Protein AF-A0A2R6AKK1-F1 (afdb_monomer_lite)

Organism: NCBI:txid1978156

pLDDT: mean 73.52, std 7.0, range [48.53, 82.75]

Secondary structure (DSSP, 8-state):
-HHHHHHHHHHHHHHHHHHHHHHHHHSHHHHHHHHHHHHHHHHHHHHHHHHHHHHHHHTT-

Radius of gyration: 14.81 Å; chains: 1; bounding box: 29×22×43 Å

Structure (mmCIF, N/CA/C/O backbone):
data_AF-A0A2R6AKK1-F1
#
_entry.id   AF-A0A2R6AKK1-F1
#
loop_
_atom_site.group_PDB
_atom_site.id
_atom_site.type_symbol
_atom_site.label_atom_id
_atom_site.label_alt_id
_atom_site.label_comp_id
_atom_site.label_asym_id
_atom_site.label_entity_id
_atom_site.label_seq_id
_atom_site.pdbx_PDB_ins_code
_atom_site.Cartn_x
_atom_site.Cartn_y
_atom_site.Cartn_z
_atom_site.occupancy
_atom_site.B_iso_or_equiv
_atom_site.auth_seq_id
_atom_site.auth_comp_id
_atom_site.auth_asym_id
_atom_site.auth_atom_id
_atom_site.pdbx_PDB_model_num
ATOM 1 N N . MET A 1 1 ? -15.046 -14.503 9.977 1.00 62.22 1 MET A N 1
ATOM 2 C CA . MET A 1 1 ? -15.212 -13.978 8.609 1.00 62.22 1 MET A CA 1
ATOM 3 C C . MET A 1 1 ? -14.405 -12.695 8.424 1.00 62.22 1 MET A C 1
ATOM 5 O O . MET A 1 1 ? -13.321 -12.800 7.884 1.00 62.22 1 MET A O 1
ATOM 9 N N . PHE A 1 2 ? -14.767 -11.577 9.069 1.00 64.06 2 PHE A N 1
ATOM 10 C CA . PHE A 1 2 ? -14.082 -10.275 8.924 1.00 64.06 2 PHE A CA 1
ATOM 11 C C . PHE A 1 2 ? -12.536 -10.268 8.950 1.00 64.06 2 PHE A C 1
ATOM 13 O O . PHE A 1 2 ? -11.923 -9.551 8.170 1.00 64.06 2 PHE A O 1
ATOM 20 N N . LEU A 1 3 ? -11.880 -11.015 9.852 1.00 65.44 3 LEU A N 1
ATOM 21 C CA . LEU A 1 3 ? -10.409 -11.010 9.945 1.00 65.44 3 LEU A CA 1
ATOM 22 C C . LEU A 1 3 ? -9.753 -11.592 8.683 1.00 65.44 3 LEU A C 1
ATOM 24 O O . LEU A 1 3 ? -8.753 -11.058 8.219 1.00 65.44 3 LEU A O 1
ATOM 28 N N . VAL A 1 4 ? -10.341 -12.652 8.124 1.00 71.94 4 VAL A N 1
ATOM 29 C CA . VAL A 1 4 ? -9.863 -13.297 6.894 1.00 71.94 4 VAL A CA 1
ATOM 30 C C . VAL A 1 4 ? -10.043 -12.342 5.719 1.00 71.94 4 VAL A C 1
ATOM 32 O O . VAL A 1 4 ? -9.087 -12.099 4.997 1.00 71.94 4 VAL A O 1
ATOM 35 N N . ASP A 1 5 ? -11.205 -11.692 5.618 1.00 69.94 5 ASP A N 1
ATOM 36 C CA . ASP A 1 5 ? -11.481 -10.704 4.565 1.00 69.94 5 ASP A CA 1
ATOM 37 C C . ASP A 1 5 ? -10.529 -9.496 4.643 1.00 69.94 5 ASP A C 1
ATOM 39 O O . ASP A 1 5 ? -10.094 -8.955 3.628 1.00 69.94 5 ASP A O 1
ATOM 43 N N . THR A 1 6 ? -10.159 -9.082 5.860 1.00 68.19 6 THR A N 1
ATOM 44 C CA . THR A 1 6 ? -9.200 -7.987 6.069 1.00 68.19 6 THR A CA 1
ATOM 45 C C . THR A 1 6 ? -7.789 -8.410 5.660 1.00 68.19 6 THR A C 1
ATOM 47 O O . THR A 1 6 ? -7.099 -7.652 4.986 1.00 68.19 6 THR A O 1
ATOM 50 N N . LEU A 1 7 ? -7.365 -9.624 6.021 1.00 74.06 7 LEU A N 1
ATOM 51 C CA . LEU A 1 7 ? -6.049 -10.156 5.661 1.00 74.06 7 LEU A CA 1
ATOM 52 C C . LEU A 1 7 ? -5.913 -10.391 4.153 1.00 74.06 7 LEU A C 1
ATOM 54 O O . LEU A 1 7 ? -4.894 -10.011 3.585 1.00 74.06 7 LEU A O 1
ATOM 58 N N . SER A 1 8 ? -6.945 -10.917 3.492 1.00 72.94 8 SER A N 1
ATOM 59 C CA . SER A 1 8 ? -6.958 -11.081 2.033 1.00 72.94 8 SER A CA 1
ATOM 60 C C . SER A 1 8 ? -6.912 -9.739 1.293 1.00 72.94 8 SER A C 1
ATOM 62 O O . SER A 1 8 ? -6.240 -9.622 0.271 1.00 72.94 8 SER A O 1
ATOM 64 N N . ASN A 1 9 ? -7.560 -8.694 1.821 1.00 76.75 9 ASN A N 1
ATOM 65 C CA . ASN A 1 9 ? -7.451 -7.345 1.254 1.00 76.75 9 ASN A CA 1
ATOM 66 C C . ASN A 1 9 ? -6.043 -6.747 1.423 1.00 76.75 9 ASN A C 1
ATOM 68 O O . ASN A 1 9 ? -5.537 -6.116 0.496 1.00 76.75 9 ASN A O 1
ATOM 72 N N . ILE A 1 10 ? -5.390 -6.979 2.568 1.00 77.50 10 ILE A 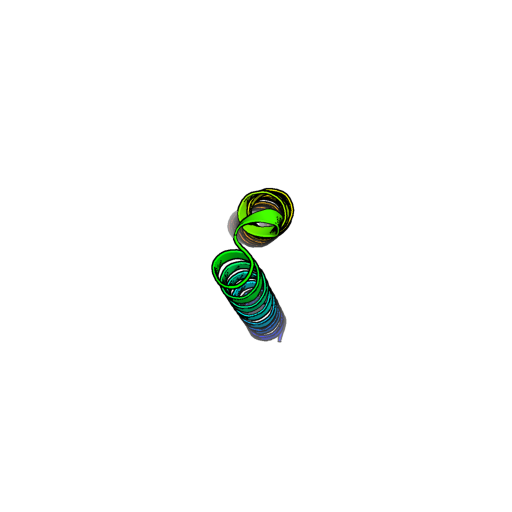N 1
ATOM 73 C CA . ILE A 1 10 ? -3.994 -6.563 2.798 1.00 77.50 10 ILE A CA 1
ATOM 74 C C . ILE A 1 10 ? -3.047 -7.301 1.848 1.00 77.50 10 ILE A C 1
ATOM 76 O O . ILE A 1 10 ? -2.156 -6.683 1.268 1.00 77.50 10 ILE A O 1
ATOM 80 N N . GLU A 1 11 ? -3.245 -8.606 1.666 1.00 78.06 11 GLU A N 1
ATOM 81 C CA . GLU A 1 11 ? -2.466 -9.426 0.738 1.00 78.06 11 GLU A CA 1
ATOM 82 C C . GLU A 1 11 ? -2.582 -8.895 -0.698 1.00 78.06 11 GLU A C 1
ATOM 84 O O . GLU A 1 11 ? -1.567 -8.631 -1.344 1.00 78.06 11 GLU A O 1
ATOM 89 N N . ALA A 1 12 ? -3.803 -8.632 -1.172 1.00 78.81 12 ALA A N 1
ATOM 90 C CA . ALA A 1 12 ? -4.034 -8.067 -2.501 1.00 78.81 12 ALA A CA 1
ATOM 91 C C . ALA A 1 12 ? -3.391 -6.678 -2.675 1.00 78.81 12 ALA A C 1
ATOM 93 O O . ALA A 1 12 ? -2.838 -6.366 -3.733 1.00 78.81 12 ALA A O 1
ATOM 94 N N . ALA A 1 13 ? -3.423 -5.842 -1.636 1.00 74.81 13 ALA A N 1
ATOM 95 C CA . ALA A 1 13 ? -2.800 -4.523 -1.659 1.00 74.81 13 ALA A CA 1
ATOM 96 C C . ALA A 1 13 ? -1.269 -4.588 -1.684 1.00 74.81 13 ALA A C 1
ATOM 98 O O . ALA A 1 13 ? -0.638 -3.834 -2.426 1.00 74.81 13 ALA A O 1
ATOM 99 N N . LEU A 1 14 ? -0.674 -5.513 -0.926 1.00 79.44 14 LEU A N 1
ATOM 100 C CA . LEU A 1 14 ? 0.767 -5.766 -0.943 1.00 79.44 14 LEU A CA 1
ATOM 101 C C . LEU A 1 14 ? 1.221 -6.292 -2.305 1.00 79.44 14 LEU A C 1
ATOM 103 O O . LEU A 1 14 ? 2.212 -5.803 -2.845 1.00 79.44 14 LEU A O 1
ATOM 107 N N . ILE A 1 15 ? 0.478 -7.229 -2.896 1.00 82.75 15 ILE A N 1
ATOM 108 C CA . ILE A 1 15 ? 0.765 -7.740 -4.243 1.00 82.75 15 ILE A CA 1
ATOM 109 C C . ILE A 1 15 ? 0.729 -6.595 -5.261 1.00 82.75 15 ILE A C 1
ATOM 111 O O . ILE A 1 15 ? 1.684 -6.419 -6.019 1.00 82.75 15 ILE A O 1
ATOM 115 N N . ASN A 1 16 ? -0.315 -5.761 -5.237 1.00 78.25 16 ASN A N 1
ATOM 116 C CA . ASN A 1 16 ? -0.414 -4.601 -6.126 1.00 78.25 16 ASN A CA 1
ATOM 117 C C . ASN A 1 16 ? 0.734 -3.602 -5.920 1.00 78.25 16 ASN A C 1
ATOM 119 O O . ASN A 1 16 ? 1.265 -3.077 -6.899 1.00 78.25 16 ASN A O 1
ATOM 123 N N . PHE A 1 17 ? 1.157 -3.372 -4.673 1.00 78.94 17 PHE A N 1
ATOM 124 C CA . PHE A 1 17 ? 2.311 -2.530 -4.360 1.00 78.94 17 PHE A CA 1
ATOM 125 C C . PHE A 1 17 ? 3.602 -3.075 -4.988 1.00 78.94 17 PHE A C 1
ATOM 127 O O . PHE A 1 17 ? 4.316 -2.329 -5.661 1.00 78.94 17 PHE A O 1
ATOM 134 N N .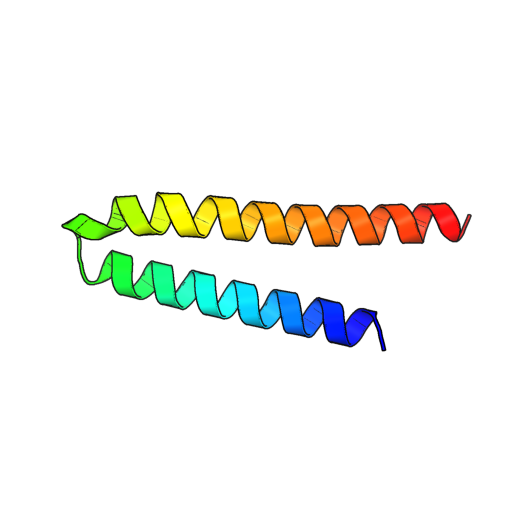 PHE A 1 18 ? 3.890 -4.370 -4.827 1.00 78.00 18 PHE A N 1
ATOM 135 C CA . PHE A 1 18 ? 5.098 -4.983 -5.390 1.00 78.00 18 PHE A CA 1
ATOM 136 C C . PHE A 1 18 ? 5.087 -5.017 -6.921 1.00 78.00 18 PHE A C 1
ATOM 138 O O . PHE A 1 18 ? 6.127 -4.781 -7.536 1.00 78.00 18 PHE A O 1
ATOM 145 N N . VAL A 1 19 ? 3.928 -5.248 -7.543 1.00 82.00 19 VAL A N 1
ATOM 146 C CA . VAL A 1 19 ? 3.782 -5.204 -9.007 1.00 82.00 19 VAL A CA 1
ATOM 147 C C . VAL A 1 19 ? 4.049 -3.794 -9.540 1.00 82.00 19 VAL A C 1
ATOM 149 O O . VAL A 1 19 ? 4.830 -3.632 -10.478 1.00 82.00 19 VAL A O 1
ATOM 152 N N . LEU A 1 20 ? 3.467 -2.765 -8.914 1.00 75.31 20 LEU A N 1
ATOM 153 C CA . LEU A 1 20 ? 3.726 -1.364 -9.265 1.00 75.31 20 LEU A CA 1
ATOM 154 C C . LEU A 1 20 ? 5.201 -1.001 -9.090 1.00 75.31 20 LEU A C 1
ATOM 156 O O . LEU A 1 20 ? 5.789 -0.409 -9.993 1.00 75.31 20 LEU A O 1
ATOM 160 N N . LEU A 1 21 ? 5.814 -1.403 -7.974 1.00 74.88 21 LEU A N 1
ATOM 161 C CA . LEU A 1 21 ? 7.231 -1.160 -7.706 1.00 74.88 21 LEU A CA 1
ATOM 162 C C . LEU A 1 21 ? 8.134 -1.839 -8.748 1.00 74.88 21 LEU A C 1
ATOM 164 O O . LEU A 1 21 ? 9.081 -1.220 -9.228 1.00 74.88 21 LEU A O 1
ATOM 168 N N . TYR A 1 22 ? 7.830 -3.080 -9.133 1.00 77.62 22 TYR A N 1
ATOM 169 C CA . TYR A 1 22 ? 8.577 -3.825 -10.149 1.00 77.62 22 TYR A CA 1
ATOM 170 C C . TYR A 1 22 ? 8.496 -3.171 -11.536 1.00 77.62 22 TYR A C 1
ATOM 172 O O . TYR A 1 22 ? 9.526 -2.965 -12.186 1.00 77.62 22 TYR A O 1
ATOM 180 N N . ILE A 1 23 ? 7.292 -2.786 -11.975 1.00 73.94 23 ILE A N 1
ATOM 181 C CA . ILE A 1 23 ? 7.098 -2.057 -13.239 1.00 73.94 23 ILE A CA 1
ATOM 182 C C . ILE A 1 23 ? 7.887 -0.743 -13.195 1.00 73.94 23 ILE A C 1
ATOM 184 O O . ILE A 1 23 ? 8.631 -0.421 -14.119 1.00 73.94 23 ILE A O 1
ATOM 188 N N . SER A 1 24 ? 7.797 -0.020 -12.083 1.00 67.88 24 SER A N 1
ATOM 189 C CA . SER A 1 24 ? 8.526 1.224 -11.865 1.00 67.88 24 SER A CA 1
ATOM 190 C C . SER A 1 24 ? 10.045 1.069 -11.882 1.00 67.88 24 SER A C 1
ATOM 192 O O . SER A 1 24 ? 10.722 1.931 -12.431 1.00 67.88 24 SER A O 1
ATOM 194 N N . LEU A 1 25 ? 10.602 -0.007 -11.322 1.00 68.94 25 LEU A N 1
ATOM 195 C CA . LEU A 1 25 ? 12.044 -0.289 -11.383 1.00 68.94 25 LEU A CA 1
ATOM 196 C C . LEU A 1 25 ? 12.500 -0.611 -12.812 1.00 68.94 25 LEU A C 1
ATOM 198 O O . LEU A 1 25 ? 13.595 -0.221 -13.221 1.00 68.94 25 LEU A O 1
ATOM 202 N N . THR A 1 26 ? 11.642 -1.292 -13.573 1.00 72.94 26 THR A N 1
ATOM 203 C CA . THR A 1 26 ? 11.906 -1.693 -14.962 1.00 72.94 26 THR A CA 1
ATOM 204 C C . THR A 1 26 ? 11.907 -0.486 -15.906 1.00 72.94 26 THR A C 1
ATOM 206 O O . THR A 1 26 ? 12.726 -0.413 -16.820 1.00 72.94 26 THR A O 1
ATOM 209 N N . TYR A 1 27 ? 11.049 0.507 -15.655 1.00 70.94 27 TYR A N 1
ATOM 210 C CA . TYR A 1 27 ? 11.004 1.756 -16.414 1.00 70.94 27 TYR A CA 1
ATOM 211 C C . TYR A 1 27 ? 11.511 2.921 -15.554 1.00 70.94 27 TYR A C 1
ATOM 213 O O . TYR A 1 27 ? 10.721 3.595 -14.899 1.00 70.94 27 TYR A O 1
ATOM 221 N N . HIS A 1 28 ? 12.819 3.207 -15.590 1.00 62.81 28 HIS A N 1
ATOM 222 C CA . HIS A 1 28 ? 13.467 4.261 -14.780 1.00 62.81 28 HIS A CA 1
ATOM 223 C C . HIS A 1 28 ? 12.746 5.627 -14.808 1.00 62.81 28 HIS A C 1
ATOM 225 O O . HIS A 1 28 ? 12.648 6.293 -13.780 1.00 62.81 28 HIS A O 1
ATOM 231 N N . ASN A 1 29 ? 12.164 6.027 -15.945 1.00 64.50 29 ASN A N 1
ATOM 232 C CA . ASN A 1 29 ? 11.405 7.283 -16.063 1.00 64.50 29 ASN A CA 1
ATOM 233 C C . ASN A 1 29 ? 10.053 7.273 -15.320 1.00 64.50 29 ASN A C 1
ATOM 235 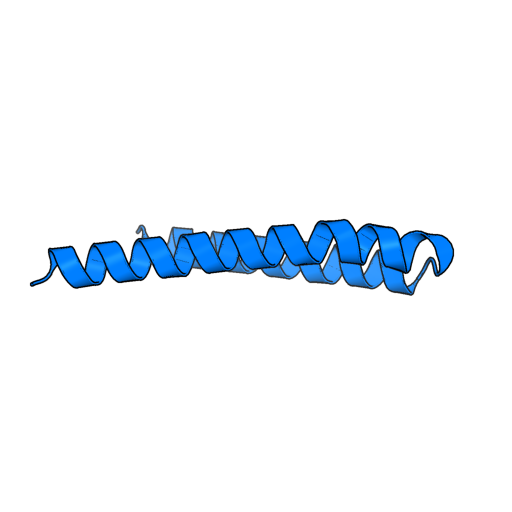O O . ASN A 1 29 ? 9.492 8.328 -15.042 1.00 64.50 29 ASN A O 1
ATOM 239 N N . VAL A 1 30 ? 9.530 6.094 -14.984 1.00 65.50 30 VAL A N 1
ATOM 240 C CA . VAL A 1 30 ? 8.245 5.870 -14.296 1.00 65.50 30 VAL A CA 1
ATOM 241 C C . VAL A 1 30 ? 8.474 5.420 -12.845 1.00 65.50 30 VAL A C 1
ATOM 243 O O . VAL A 1 30 ? 7.524 5.202 -12.090 1.00 65.50 30 VAL A O 1
ATOM 246 N N . PHE A 1 31 ? 9.737 5.314 -12.421 1.00 67.12 31 PHE A N 1
ATOM 247 C CA . PHE A 1 31 ? 10.105 4.893 -11.075 1.00 67.12 31 PHE A CA 1
ATOM 248 C C . PHE A 1 31 ? 9.537 5.829 -10.006 1.00 67.12 31 PHE A C 1
ATOM 250 O O . PHE A 1 31 ? 8.807 5.404 -9.110 1.00 67.12 31 PHE A O 1
ATOM 257 N N . TYR A 1 32 ? 9.785 7.130 -10.168 1.00 67.31 32 TYR A N 1
ATOM 258 C CA . TYR A 1 32 ? 9.237 8.162 -9.291 1.00 67.31 32 TYR A CA 1
ATOM 259 C C . TYR A 1 32 ? 7.708 8.202 -9.317 1.00 67.31 32 TYR A C 1
ATOM 261 O O . TYR A 1 32 ? 7.093 8.463 -8.288 1.00 67.31 32 TYR A O 1
ATOM 269 N N . LEU A 1 33 ? 7.078 7.923 -10.463 1.00 70.62 33 LEU A N 1
ATOM 270 C CA . LEU A 1 33 ? 5.620 7.927 -10.580 1.00 70.62 33 LEU A CA 1
ATOM 271 C C . LEU A 1 33 ? 4.996 6.774 -9.781 1.00 70.62 33 LEU A C 1
ATOM 273 O O . LEU A 1 33 ? 4.073 7.002 -9.004 1.00 70.62 33 LEU A O 1
ATOM 277 N N . GLY A 1 34 ? 5.518 5.552 -9.915 1.00 68.56 34 GLY A N 1
ATOM 278 C CA . GLY A 1 34 ? 4.973 4.420 -9.166 1.00 68.56 34 GLY A CA 1
ATOM 279 C C . GLY A 1 34 ? 5.323 4.453 -7.687 1.00 68.56 34 GLY A C 1
ATOM 280 O O . GLY A 1 34 ? 4.477 4.067 -6.894 1.00 68.56 34 GLY A O 1
ATOM 281 N N . LEU A 1 35 ? 6.465 5.013 -7.269 1.00 72.00 35 LEU A N 1
ATOM 282 C CA . LEU A 1 35 ? 6.694 5.301 -5.846 1.00 72.00 35 LEU A CA 1
ATOM 283 C C . LEU A 1 35 ? 5.676 6.312 -5.296 1.00 72.00 35 LEU A C 1
ATOM 285 O O . LEU A 1 35 ? 5.119 6.091 -4.222 1.00 72.00 35 LEU A O 1
ATOM 289 N N . ASN A 1 36 ? 5.380 7.378 -6.048 1.00 72.88 36 ASN A N 1
ATOM 290 C CA . ASN A 1 36 ? 4.398 8.390 -5.646 1.00 72.88 36 ASN A CA 1
ATOM 291 C C . ASN A 1 36 ? 2.955 7.863 -5.590 1.00 72.88 36 ASN A C 1
ATOM 293 O O . ASN A 1 36 ? 2.136 8.458 -4.901 1.00 72.88 36 ASN A O 1
ATOM 297 N N . ILE A 1 37 ? 2.627 6.768 -6.280 1.00 72.69 37 ILE A N 1
ATOM 298 C CA . ILE A 1 37 ? 1.289 6.152 -6.231 1.00 72.69 37 ILE A CA 1
ATOM 299 C C . ILE A 1 37 ? 1.251 5.011 -5.211 1.00 72.69 37 ILE A C 1
ATOM 301 O O . ILE A 1 37 ? 0.343 4.934 -4.386 1.00 72.69 37 ILE A O 1
ATOM 305 N N . ALA A 1 38 ? 2.243 4.124 -5.238 1.00 71.56 38 ALA A N 1
ATOM 306 C CA . ALA A 1 38 ? 2.245 2.900 -4.452 1.00 71.56 38 ALA A CA 1
ATOM 307 C C . ALA A 1 38 ? 2.457 3.175 -2.955 1.00 71.56 38 ALA A C 1
ATOM 309 O O . ALA A 1 38 ? 1.786 2.559 -2.125 1.00 71.56 38 ALA A O 1
ATOM 310 N N . VAL A 1 39 ? 3.333 4.122 -2.588 1.00 75.75 39 VAL A N 1
ATOM 311 C CA . VAL A 1 39 ? 3.608 4.433 -1.173 1.00 75.75 39 VAL A CA 1
ATOM 312 C C . VAL A 1 39 ? 2.375 5.015 -0.466 1.00 75.75 39 VAL A C 1
ATOM 314 O O . VAL A 1 39 ? 2.003 4.466 0.573 1.00 75.75 39 VAL A O 1
ATOM 317 N N . PRO A 1 40 ? 1.669 6.035 -0.999 1.00 77.25 40 PRO A N 1
ATOM 318 C CA . PRO A 1 40 ? 0.451 6.538 -0.361 1.00 77.25 40 PRO A CA 1
ATOM 319 C C . PRO A 1 40 ? -0.653 5.485 -0.245 1.00 77.25 40 PRO A C 1
ATOM 321 O O . PRO A 1 40 ? -1.299 5.401 0.797 1.00 77.25 40 PRO A O 1
ATOM 324 N N . VAL A 1 41 ? -0.836 4.650 -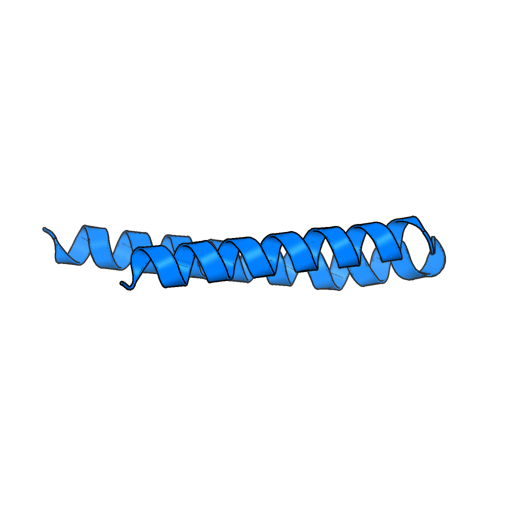1.276 1.00 78.25 41 VAL A N 1
ATOM 325 C CA . VAL A 1 41 ? -1.835 3.568 -1.260 1.00 78.25 41 VAL A CA 1
ATOM 326 C C . VAL A 1 41 ? -1.509 2.544 -0.170 1.00 78.25 41 VAL A C 1
ATOM 328 O O . VAL A 1 41 ? -2.390 2.180 0.610 1.00 78.25 41 VAL A O 1
ATOM 331 N N . GLY A 1 42 ? -0.246 2.122 -0.060 1.00 75.00 42 GLY A N 1
ATOM 332 C CA . GLY A 1 42 ? 0.199 1.201 0.987 1.00 75.00 42 GLY A CA 1
ATOM 333 C C . GLY A 1 42 ? 0.033 1.773 2.399 1.00 75.00 42 GLY A C 1
ATOM 334 O O . GLY A 1 42 ? -0.472 1.086 3.288 1.00 75.00 42 GLY A O 1
ATOM 335 N N . VAL A 1 43 ? 0.388 3.047 2.604 1.00 80.31 43 VAL A N 1
ATOM 336 C CA . VAL A 1 43 ? 0.210 3.733 3.897 1.00 80.31 43 VAL A CA 1
ATOM 337 C C . VAL A 1 43 ? -1.270 3.836 4.263 1.00 80.31 43 VAL A C 1
ATOM 339 O O . VAL A 1 43 ? -1.637 3.486 5.381 1.00 80.31 43 VAL A O 1
ATOM 342 N N . GLN A 1 44 ? -2.136 4.237 3.328 1.00 79.50 44 GLN A N 1
ATOM 343 C CA . GLN A 1 44 ? -3.576 4.359 3.569 1.00 79.50 44 GLN A CA 1
ATOM 344 C C . GLN A 1 44 ? -4.207 3.022 3.988 1.00 79.50 44 GLN A C 1
ATOM 346 O O . GLN A 1 44 ? -5.013 2.977 4.921 1.00 79.50 44 GLN A O 1
ATOM 351 N N . GLN A 1 45 ? -3.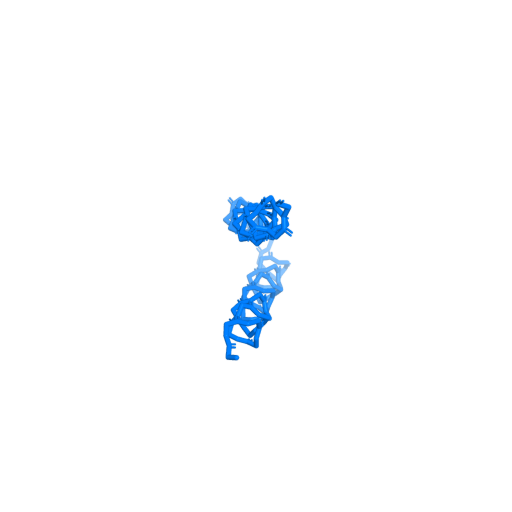815 1.929 3.328 1.00 74.75 45 GLN A N 1
ATOM 352 C CA . GLN A 1 45 ? -4.265 0.574 3.653 1.00 74.75 45 GLN A CA 1
ATOM 353 C C . GLN A 1 45 ? -3.831 0.156 5.063 1.00 74.75 45 GLN A C 1
ATOM 355 O O . GLN A 1 45 ? -4.651 -0.320 5.850 1.00 74.75 45 GLN A O 1
ATOM 360 N N . LEU A 1 46 ? -2.566 0.396 5.422 1.00 79.88 46 LEU A N 1
ATOM 361 C CA . LEU A 1 46 ? -2.058 0.115 6.766 1.00 79.88 46 LEU A CA 1
ATOM 362 C C . LEU A 1 46 ? -2.777 0.949 7.832 1.00 79.88 46 LEU A C 1
ATOM 364 O O . LEU A 1 46 ? -3.187 0.403 8.857 1.00 79.88 46 LEU A O 1
ATOM 368 N N . THR A 1 47 ? -2.996 2.243 7.585 1.00 82.50 47 THR A N 1
ATOM 369 C CA . THR A 1 47 ? -3.745 3.115 8.501 1.00 82.50 47 THR A CA 1
ATOM 370 C C . THR A 1 47 ? -5.170 2.610 8.717 1.00 82.50 47 THR A C 1
ATOM 372 O O . THR A 1 47 ? -5.627 2.564 9.858 1.00 82.50 47 THR A O 1
ATOM 375 N N . TYR A 1 48 ? -5.861 2.170 7.661 1.00 82.06 48 TYR A N 1
ATOM 376 C CA . TYR A 1 48 ? -7.209 1.603 7.769 1.00 82.06 48 TYR A CA 1
ATOM 377 C C . TYR A 1 48 ? -7.243 0.341 8.643 1.00 82.06 48 TYR A C 1
ATOM 379 O O . TYR A 1 48 ? -8.103 0.201 9.516 1.00 82.06 48 TYR A O 1
ATOM 387 N N . VAL A 1 49 ? -6.283 -0.565 8.454 1.00 80.81 49 VAL A N 1
ATOM 388 C CA . VAL A 1 49 ? -6.182 -1.810 9.232 1.00 80.81 49 VAL A CA 1
ATOM 389 C C . VAL A 1 49 ? -5.894 -1.519 10.701 1.00 80.81 49 VAL A C 1
ATOM 391 O O . VAL A 1 49 ? -6.558 -2.079 11.575 1.00 80.81 49 VAL A O 1
ATOM 394 N N . VAL A 1 50 ? -4.945 -0.621 10.978 1.00 80.12 50 VAL A N 1
ATOM 395 C CA . VAL A 1 50 ? -4.593 -0.221 12.347 1.00 80.12 50 VAL A CA 1
ATOM 396 C C . VAL A 1 50 ? -5.774 0.472 13.026 1.00 80.12 50 VAL A C 1
ATOM 398 O O . 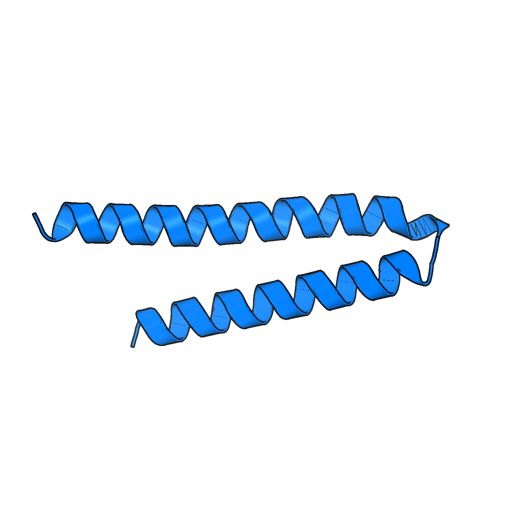VAL A 1 50 ? -6.112 0.110 14.150 1.00 80.12 50 VAL A O 1
ATOM 401 N N . SER A 1 51 ? -6.456 1.396 12.342 1.00 82.00 51 SER A N 1
ATOM 402 C CA . SER A 1 51 ? -7.644 2.077 12.875 1.00 82.00 51 SER A CA 1
ATOM 403 C C . SER A 1 51 ? -8.742 1.079 13.241 1.00 82.00 51 SER A C 1
ATOM 405 O O . SER A 1 51 ? -9.255 1.095 14.358 1.00 82.00 51 SER A O 1
ATOM 407 N N . ASN A 1 52 ? -9.054 0.148 12.337 1.00 81.19 52 ASN A N 1
ATOM 408 C CA . ASN A 1 52 ? -10.054 -0.887 12.593 1.00 81.19 52 ASN A CA 1
ATOM 409 C C . ASN A 1 52 ? -9.659 -1.829 13.735 1.00 81.19 52 ASN A C 1
ATOM 411 O O . ASN A 1 52 ? -10.529 -2.338 14.447 1.00 81.19 52 ASN A O 1
ATOM 415 N N . TRP A 1 53 ? -8.364 -2.104 13.897 1.00 81.88 53 TRP A N 1
ATOM 416 C CA . TRP A 1 53 ? -7.866 -2.914 15.002 1.00 81.88 53 TRP A CA 1
ATOM 417 C C . TRP A 1 53 ? -8.018 -2.186 16.345 1.00 81.88 53 TRP A C 1
ATOM 419 O O . TRP A 1 53 ? -8.546 -2.778 17.289 1.00 81.88 53 TRP A O 1
ATOM 429 N N . ILE A 1 54 ? -7.653 -0.901 16.410 1.00 80.50 54 ILE A N 1
ATOM 430 C CA . ILE A 1 54 ? -7.809 -0.058 17.608 1.00 80.50 54 ILE A CA 1
ATOM 431 C C . ILE A 1 54 ? -9.287 0.059 18.000 1.00 80.50 54 ILE A C 1
ATOM 433 O O . ILE A 1 54 ? -9.632 -0.204 19.152 1.00 80.50 54 ILE A O 1
ATOM 437 N N . ASP A 1 55 ? -10.175 0.357 17.048 1.00 80.06 55 ASP A N 1
ATOM 438 C CA . ASP A 1 55 ? -11.617 0.477 17.309 1.00 80.06 55 ASP A CA 1
ATOM 439 C C . ASP A 1 55 ? -12.214 -0.814 17.883 1.00 80.06 55 ASP A C 1
ATOM 441 O O . ASP A 1 55 ? -13.089 -0.788 18.753 1.00 80.06 55 ASP A O 1
ATOM 445 N N . ARG A 1 56 ? -11.732 -1.971 17.420 1.00 73.38 56 ARG A N 1
ATOM 446 C CA . ARG A 1 56 ? -12.145 -3.280 17.948 1.00 73.38 56 ARG A CA 1
ATOM 447 C C . ARG A 1 56 ? -11.558 -3.575 19.316 1.00 73.38 56 ARG A C 1
ATOM 449 O O . ARG A 1 56 ? -12.228 -4.235 20.107 1.00 73.38 56 ARG A O 1
ATOM 456 N N . SER A 1 57 ? -10.333 -3.131 19.577 1.00 72.56 57 SER A N 1
ATOM 457 C CA . SER A 1 57 ? -9.705 -3.256 20.890 1.00 72.56 57 SER A CA 1
ATOM 458 C C . SER A 1 57 ? -10.473 -2.438 21.929 1.00 72.56 57 SER A C 1
ATOM 460 O O . SER A 1 57 ? -10.825 -2.970 22.977 1.00 72.56 57 SER A O 1
ATOM 462 N N . ASN A 1 58 ? -10.828 -1.193 21.602 1.00 71.06 58 ASN A N 1
ATOM 463 C CA . ASN A 1 58 ? -11.596 -0.320 22.493 1.00 71.06 58 ASN A CA 1
ATOM 464 C C . ASN A 1 58 ? -13.036 -0.794 22.715 1.00 71.06 58 ASN A C 1
ATOM 466 O O . ASN A 1 58 ? -13.559 -0.617 23.804 1.00 71.06 58 ASN A O 1
ATOM 470 N N . LYS A 1 59 ? -13.680 -1.426 21.725 1.00 60.97 59 LYS A N 1
ATOM 471 C CA . LYS A 1 59 ? -15.029 -2.007 21.889 1.00 60.97 59 LYS A CA 1
ATOM 472 C C . LYS A 1 59 ? -15.070 -3.313 22.694 1.00 60.97 59 LYS A C 1
ATOM 474 O O . LYS A 1 59 ? -16.158 -3.823 22.945 1.00 60.97 59 LYS A O 1
ATOM 479 N N . LYS A 1 60 ? -13.914 -3.906 23.009 1.00 54.41 60 LYS A N 1
ATOM 480 C CA . LYS A 1 60 ? -13.805 -5.111 23.848 1.00 54.41 60 LYS A CA 1
ATOM 481 C C . LYS A 1 60 ? -13.459 -4.801 25.312 1.00 54.41 60 LYS A C 1
ATOM 483 O O . LYS A 1 60 ? -13.440 -5.741 26.104 1.00 54.41 60 LYS A O 1
ATOM 488 N N . MET A 1 61 ? -13.173 -3.539 25.640 1.00 48.53 61 MET A N 1
ATOM 489 C CA . MET A 1 61 ? -13.171 -3.008 27.011 1.00 48.53 61 MET A CA 1
ATOM 490 C C . MET A 1 61 ? -14.568 -2.514 27.378 1.00 48.53 61 MET A C 1
ATOM 492 O O . MET A 1 61 ? -14.892 -2.591 28.581 1.00 48.53 61 MET A O 1
#

Foldseek 3Di:
DVVVVLVVVLVVLVVVLVVLCVVLVVPVVCVVVSCVVSVVSNVVSVVVVVVVVVVVVVVVD

Sequence (61 aa):
MFLVDTLSNIEAALINFFVLLYISLTYHNVFYLGLNIAVPVGVQQLTYVVSNWIDRSNKKM